Protein AF-A0A7L3BJ01-F1 (afdb_monomer)

Secondary structure (DSSP, 8-state):
-HHHHHHHHHHHHHHHHHHHHHHHHHHHHHTTS-HHHHHHHHHHHHHHHHHHHHHTT-SSGGG--HHHHHHHHHHHHHHHHHHHHHHHHHHHS--SSTTS--

Foldseek 3Di:
DLVVFQVVLVVVLVVLVVLLVVLVVLLVLCPVPDPVSNVLSVLLNVLSVVLNVQSVPDPGCVSDDPVSVVSSVVSNVVSVVSVVVSVVVCVVDDDDDSVDPD

Radius of gyration: 16.52 Å; Cα contacts (8 Å, |Δi|>4): 59; chains: 1; bounding box: 35×24×47 Å

Mean predicted aligned error: 5.67 Å

Organism: NCBI:txid302527

Structure (mmCIF, N/CA/C/O backbone):
data_AF-A0A7L3BJ01-F1
#
_entry.id   AF-A0A7L3BJ01-F1
#
loop_
_atom_site.group_PDB
_atom_site.id
_atom_site.type_symbol
_atom_site.label_atom_id
_atom_site.label_alt_id
_atom_site.label_comp_id
_atom_site.label_asym_id
_atom_site.label_entity_id
_atom_site.label_seq_id
_atom_site.pdbx_PDB_ins_code
_atom_site.Cartn_x
_atom_site.Cartn_y
_atom_site.Cartn_z
_atom_site.occupancy
_atom_site.B_iso_or_equiv
_atom_site.auth_seq_id
_atom_site.auth_comp_id
_atom_site.auth_asym_id
_atom_site.auth_atom_id
_atom_site.pdbx_PDB_model_num
ATOM 1 N N . SER A 1 1 ? 18.520 -6.980 -20.283 1.00 78.69 1 SER A N 1
ATOM 2 C CA . SER A 1 1 ? 17.653 -5.787 -20.236 1.00 78.69 1 SER A CA 1
ATOM 3 C C . SER A 1 1 ? 16.179 -6.191 -20.154 1.00 78.69 1 SER A C 1
ATOM 5 O O . SER A 1 1 ? 15.657 -6.232 -19.049 1.00 78.69 1 SER A O 1
ATOM 7 N N . LEU A 1 2 ? 15.565 -6.673 -21.243 1.00 84.88 2 LEU A N 1
ATOM 8 C CA . LEU A 1 2 ? 14.136 -7.050 -21.319 1.00 84.88 2 LEU A CA 1
ATOM 9 C C . LEU A 1 2 ? 13.651 -8.088 -20.286 1.00 84.88 2 LEU A C 1
ATOM 11 O O . LEU A 1 2 ? 12.568 -7.952 -19.729 1.00 84.88 2 LEU A O 1
ATOM 15 N N . GLN A 1 3 ? 14.443 -9.126 -19.992 1.00 88.69 3 GLN A N 1
ATOM 16 C CA . GLN A 1 3 ? 14.041 -10.141 -19.004 1.00 88.69 3 GLN A CA 1
ATOM 17 C C . GLN A 1 3 ? 14.000 -9.586 -17.571 1.00 88.69 3 GLN A C 1
ATOM 19 O O . GLN A 1 3 ? 13.155 -9.989 -16.774 1.00 88.69 3 GLN A O 1
ATOM 24 N N . VAL A 1 4 ? 14.905 -8.656 -17.247 1.00 92.62 4 VAL A N 1
ATOM 25 C CA . VAL A 1 4 ? 14.938 -7.985 -15.939 1.00 92.62 4 VAL A CA 1
ATOM 26 C C . VAL A 1 4 ? 13.735 -7.058 -15.816 1.00 92.62 4 VAL A C 1
ATOM 28 O O . VAL A 1 4 ? 13.037 -7.098 -14.814 1.00 92.62 4 VAL A O 1
ATOM 31 N N . GLU A 1 5 ? 13.447 -6.293 -16.864 1.00 92.94 5 GLU A N 1
ATOM 32 C CA . GLU A 1 5 ? 12.285 -5.410 -16.957 1.00 92.94 5 GLU A CA 1
ATOM 33 C C . GLU A 1 5 ? 10.959 -6.163 -16.784 1.00 92.94 5 GLU A C 1
ATOM 35 O O . GLU A 1 5 ? 10.182 -5.846 -15.883 1.00 92.94 5 GLU A O 1
ATOM 40 N N . ALA A 1 6 ? 10.738 -7.229 -17.560 1.00 90.94 6 ALA A N 1
ATOM 41 C CA . ALA A 1 6 ? 9.538 -8.056 -17.451 1.00 90.94 6 ALA A CA 1
ATOM 42 C C . ALA A 1 6 ? 9.387 -8.680 -16.053 1.00 90.94 6 ALA A C 1
ATOM 44 O O . ALA A 1 6 ? 8.290 -8.697 -15.491 1.00 90.94 6 ALA A O 1
ATOM 45 N N . ARG A 1 7 ? 10.490 -9.156 -15.456 1.00 94.69 7 ARG A N 1
ATOM 46 C CA . ARG A 1 7 ? 10.491 -9.691 -14.089 1.00 94.69 7 ARG A CA 1
ATOM 47 C C . ARG A 1 7 ? 10.123 -8.619 -13.064 1.00 94.69 7 ARG A C 1
ATOM 49 O O . ARG A 1 7 ? 9.297 -8.884 -12.195 1.00 94.69 7 ARG A O 1
ATOM 56 N N . THR A 1 8 ? 10.697 -7.426 -13.168 1.00 94.56 8 THR A N 1
ATOM 57 C CA . THR A 1 8 ? 10.412 -6.307 -12.260 1.00 94.56 8 THR A CA 1
ATOM 58 C C . THR A 1 8 ? 8.958 -5.857 -12.368 1.00 94.56 8 THR A C 1
ATOM 60 O O . THR A 1 8 ? 8.310 -5.663 -11.343 1.00 94.56 8 THR A O 1
ATOM 63 N N . LEU A 1 9 ? 8.406 -5.761 -13.581 1.00 93.94 9 LEU A N 1
ATOM 64 C CA . LEU A 1 9 ? 6.991 -5.436 -13.780 1.00 93.94 9 LEU A CA 1
ATOM 65 C C . LEU A 1 9 ? 6.069 -6.523 -13.219 1.00 93.94 9 LEU A C 1
ATOM 67 O O . LEU A 1 9 ? 5.085 -6.205 -12.553 1.00 93.94 9 LEU A O 1
ATOM 71 N N . ALA A 1 10 ? 6.401 -7.802 -13.412 1.00 94.06 10 ALA A N 1
ATOM 72 C CA . ALA A 1 10 ? 5.644 -8.901 -12.816 1.00 94.06 10 ALA A CA 1
ATOM 73 C C . ALA A 1 10 ? 5.673 -8.848 -11.278 1.00 94.06 10 ALA A C 1
ATOM 75 O O . ALA A 1 10 ? 4.641 -9.045 -10.633 1.00 94.06 10 ALA A O 1
ATOM 76 N N . MET A 1 11 ? 6.830 -8.528 -10.685 1.00 95.88 11 MET A N 1
ATOM 77 C CA . MET A 1 11 ? 6.963 -8.314 -9.240 1.00 95.88 11 MET A CA 1
ATOM 78 C C . MET A 1 11 ? 6.118 -7.128 -8.767 1.00 95.88 11 MET A C 1
ATOM 80 O O . MET A 1 11 ? 5.355 -7.275 -7.816 1.00 95.88 11 MET A O 1
ATOM 84 N N . LEU A 1 12 ? 6.189 -5.986 -9.457 1.00 93.88 12 LEU A N 1
ATOM 85 C CA . LEU A 1 12 ? 5.383 -4.801 -9.161 1.00 93.88 12 LEU A CA 1
ATOM 86 C C . LEU A 1 12 ? 3.884 -5.125 -9.191 1.00 93.88 12 LEU A C 1
ATOM 88 O O . LEU A 1 12 ? 3.164 -4.823 -8.243 1.00 93.88 12 LEU A O 1
ATOM 92 N N . GLN A 1 13 ? 3.412 -5.796 -10.243 1.00 93.38 13 GLN A N 1
ATOM 93 C CA . GLN A 1 13 ? 2.016 -6.218 -10.355 1.00 93.38 13 GLN A CA 1
ATOM 94 C C . GLN A 1 13 ? 1.611 -7.187 -9.237 1.00 93.38 13 GLN A C 1
ATOM 96 O O . GLN A 1 13 ? 0.492 -7.100 -8.733 1.00 93.38 13 GLN A O 1
ATOM 101 N N . GLY A 1 14 ? 2.502 -8.100 -8.838 1.00 95.25 14 GLY A N 1
ATOM 102 C CA . GLY A 1 14 ? 2.288 -8.988 -7.695 1.00 95.25 14 GLY A CA 1
ATOM 103 C C . GLY A 1 14 ? 2.108 -8.216 -6.386 1.00 95.25 14 GLY A C 1
ATOM 104 O O . GLY A 1 14 ? 1.127 -8.438 -5.677 1.00 95.25 14 GLY A O 1
ATOM 105 N N . LEU A 1 15 ? 3.000 -7.261 -6.109 1.00 94.94 15 LEU A N 1
ATOM 106 C CA . LEU A 1 15 ? 2.947 -6.410 -4.916 1.00 94.94 15 LEU A CA 1
ATOM 107 C C . LEU A 1 15 ? 1.686 -5.538 -4.886 1.00 94.94 15 LEU A C 1
ATOM 109 O O . LEU A 1 15 ? 1.027 -5.448 -3.854 1.00 94.94 15 LEU A O 1
ATOM 113 N N . LEU A 1 16 ? 1.293 -4.952 -6.020 1.00 93.81 16 LEU A N 1
ATOM 114 C CA . LEU A 1 16 ? 0.073 -4.144 -6.114 1.00 93.81 16 LEU A CA 1
ATOM 115 C C . LEU A 1 16 ? -1.187 -4.968 -5.833 1.00 93.81 16 LEU A C 1
ATOM 117 O O . LEU A 1 16 ? -2.066 -4.512 -5.104 1.00 93.81 16 LEU A O 1
ATOM 121 N N . ARG A 1 17 ? -1.260 -6.208 -6.337 1.00 94.75 17 ARG A N 1
ATOM 122 C CA . ARG A 1 17 ? -2.372 -7.121 -6.020 1.00 94.75 17 ARG A CA 1
ATOM 123 C C . ARG A 1 17 ? -2.411 -7.465 -4.532 1.00 94.75 17 ARG A C 1
ATOM 125 O O . ARG A 1 17 ? -3.489 -7.482 -3.942 1.00 94.75 17 ARG A O 1
ATOM 132 N N . GLN A 1 18 ? -1.255 -7.728 -3.921 1.00 96.19 18 GLN A N 1
ATOM 133 C CA . GLN A 1 18 ? -1.164 -8.000 -2.484 1.00 96.19 18 GLN A CA 1
ATOM 134 C C . GLN A 1 18 ? -1.609 -6.793 -1.652 1.00 96.19 18 GLN A C 1
ATOM 136 O O . GLN A 1 18 ? -2.380 -6.959 -0.705 1.00 96.19 18 GLN A O 1
ATOM 141 N N . LEU A 1 19 ? -1.183 -5.587 -2.037 1.00 94.56 19 LEU A N 1
ATOM 142 C CA . LEU A 1 19 ? -1.576 -4.344 -1.383 1.00 94.56 19 LEU A CA 1
ATOM 143 C C . LEU A 1 19 ? -3.089 -4.110 -1.496 1.00 94.56 19 LEU A C 1
ATOM 145 O O . LEU A 1 19 ? -3.748 -3.890 -0.485 1.00 94.56 19 LEU A O 1
ATOM 149 N N . HIS A 1 20 ? -3.671 -4.260 -2.687 1.00 94.75 20 HIS A N 1
ATOM 150 C CA . HIS A 1 20 ? -5.118 -4.134 -2.882 1.00 94.75 20 HIS A CA 1
ATOM 151 C C . HIS A 1 20 ? -5.919 -5.151 -2.049 1.00 94.75 20 HIS A C 1
ATOM 153 O O . HIS A 1 20 ? -6.929 -4.802 -1.430 1.00 94.75 20 HIS A O 1
ATOM 159 N N . ALA A 1 21 ? -5.453 -6.402 -1.967 1.00 95.88 21 ALA A N 1
ATOM 160 C CA . ALA A 1 21 ? -6.071 -7.421 -1.120 1.00 95.88 21 ALA A CA 1
ATOM 161 C C . ALA A 1 21 ? -5.966 -7.073 0.378 1.00 95.88 21 ALA A C 1
ATOM 163 O O . ALA A 1 21 ? -6.907 -7.303 1.141 1.00 95.88 21 ALA A O 1
ATOM 164 N N . ALA A 1 22 ? -4.844 -6.498 0.820 1.00 94.56 22 ALA A N 1
ATOM 165 C CA . ALA A 1 22 ? -4.694 -5.985 2.180 1.00 94.56 22 ALA A CA 1
ATOM 166 C C . ALA A 1 22 ? -5.661 -4.821 2.457 1.00 94.56 22 ALA A C 1
ATOM 168 O O . ALA A 1 22 ? -6.386 -4.874 3.448 1.00 94.56 22 ALA A O 1
ATOM 169 N N . CYS A 1 23 ? -5.774 -3.842 1.556 1.00 94.62 23 CYS A N 1
ATOM 170 C CA . CYS A 1 23 ? -6.717 -2.727 1.696 1.00 94.62 23 CYS A CA 1
ATOM 171 C C . CYS A 1 23 ? -8.186 -3.182 1.680 1.00 94.62 23 CYS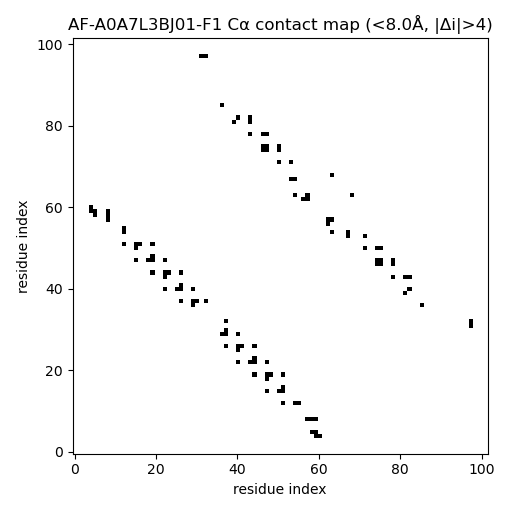 A C 1
ATOM 173 O O . CYS A 1 23 ? -9.017 -2.645 2.409 1.00 94.62 23 CYS A O 1
ATOM 175 N N . SER A 1 24 ? -8.526 -4.207 0.898 1.00 94.75 24 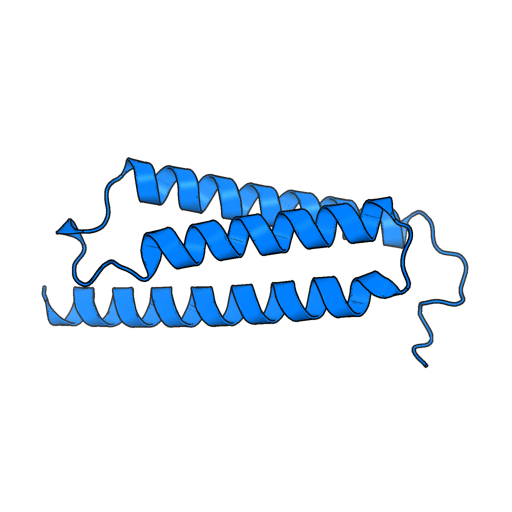SER A N 1
ATOM 176 C CA . SER A 1 24 ? -9.874 -4.794 0.898 1.00 94.75 24 SER A CA 1
ATOM 177 C C . SER A 1 24 ? -10.214 -5.452 2.239 1.00 94.75 24 SER A C 1
ATOM 179 O O . SER A 1 24 ? -11.328 -5.300 2.754 1.00 94.75 24 SER A O 1
ATOM 181 N N . ARG A 1 25 ? -9.238 -6.142 2.845 1.00 93.00 25 ARG A N 1
ATOM 182 C CA . ARG A 1 25 ? -9.365 -6.684 4.204 1.00 93.00 25 ARG A CA 1
ATOM 183 C C . ARG A 1 25 ? -9.465 -5.576 5.247 1.00 93.00 25 ARG A C 1
ATOM 185 O O . ARG A 1 25 ? -10.321 -5.681 6.116 1.00 93.00 25 ARG A O 1
ATOM 192 N N . LEU A 1 26 ? -8.682 -4.503 5.115 1.00 91.50 26 LEU A N 1
ATOM 193 C CA . LEU A 1 26 ? -8.765 -3.323 5.980 1.00 91.50 26 LEU A CA 1
ATOM 194 C C . LEU A 1 26 ? -10.177 -2.724 5.968 1.00 91.50 26 LEU A C 1
ATOM 196 O O . LEU A 1 26 ? -10.765 -2.550 7.027 1.00 91.50 26 LEU A O 1
ATOM 200 N N . VAL A 1 27 ? -10.762 -2.482 4.789 1.00 93.44 27 VAL A N 1
ATOM 201 C CA . VAL A 1 27 ? -12.139 -1.962 4.681 1.00 93.44 27 VAL A CA 1
ATOM 202 C C . VAL A 1 27 ? -13.154 -2.916 5.306 1.00 93.44 27 VAL A C 1
ATOM 204 O O . VAL A 1 27 ? -14.097 -2.472 5.952 1.00 93.44 27 VAL A O 1
ATOM 207 N N . THR A 1 28 ? -12.975 -4.225 5.124 1.00 91.81 28 THR A N 1
ATOM 208 C CA . THR A 1 28 ? -13.878 -5.225 5.710 1.00 91.81 28 THR A CA 1
ATOM 209 C C . THR A 1 28 ? -13.776 -5.244 7.235 1.00 91.81 28 THR A C 1
ATOM 211 O O . THR A 1 28 ? -14.807 -5.234 7.902 1.00 91.81 28 THR A O 1
ATOM 214 N N . GLY A 1 29 ? -12.558 -5.204 7.784 1.00 86.56 29 GLY A N 1
ATOM 215 C CA . GLY A 1 29 ? -12.315 -5.139 9.226 1.00 86.56 29 GLY A CA 1
ATOM 216 C C . GLY A 1 29 ? -12.762 -3.818 9.855 1.00 86.56 29 GLY A C 1
ATOM 217 O O . GLY A 1 29 ? -13.262 -3.807 10.974 1.00 86.56 29 GLY A O 1
ATOM 218 N N . ALA A 1 30 ? -12.676 -2.710 9.116 1.00 87.38 30 ALA A N 1
ATOM 219 C CA . ALA A 1 30 ? -13.075 -1.393 9.599 1.00 87.38 30 ALA A CA 1
ATOM 220 C C . ALA A 1 30 ? -14.596 -1.213 9.742 1.00 87.38 30 ALA A C 1
ATOM 222 O O . ALA A 1 30 ? -15.022 -0.258 10.381 1.00 87.38 30 ALA A O 1
ATOM 223 N N . ARG A 1 31 ? -15.435 -2.107 9.193 1.00 86.44 31 ARG A N 1
ATOM 224 C CA . ARG A 1 31 ? -16.908 -1.969 9.233 1.00 86.44 31 ARG A CA 1
ATOM 225 C C . ARG A 1 31 ? -17.492 -1.876 10.646 1.00 86.44 31 ARG A C 1
ATOM 227 O O . ARG A 1 31 ? -18.557 -1.296 10.810 1.00 86.44 31 ARG A O 1
ATOM 234 N N . ALA A 1 32 ? -16.816 -2.450 11.639 1.00 82.38 32 ALA A N 1
ATOM 235 C CA . ALA A 1 32 ? -1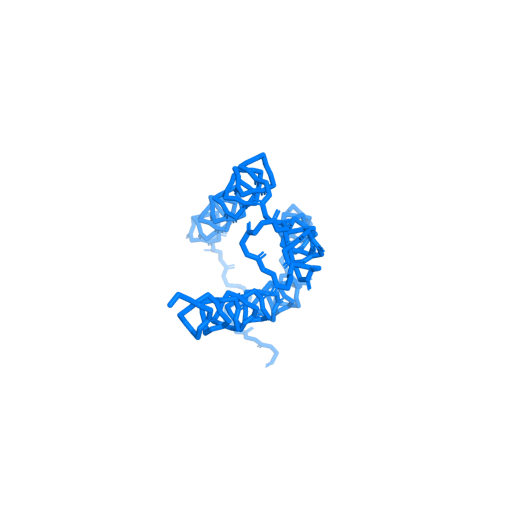7.231 -2.390 13.041 1.00 82.38 32 ALA A CA 1
ATOM 236 C C . ALA A 1 32 ? -16.703 -1.144 13.786 1.00 82.38 32 ALA A C 1
ATOM 238 O O . ALA A 1 32 ? -17.021 -0.950 14.956 1.00 82.38 32 ALA A O 1
ATOM 239 N N . LEU A 1 33 ? -15.884 -0.312 13.134 1.00 81.94 33 LEU A N 1
ATOM 240 C CA . LEU A 1 33 ? -15.212 0.849 13.726 1.00 81.94 33 LEU A CA 1
ATOM 241 C C . LEU A 1 33 ? -15.995 2.151 13.461 1.00 81.94 33 LEU A C 1
ATOM 243 O O . LEU A 1 33 ? -16.901 2.157 12.624 1.00 81.94 33 LEU A O 1
ATOM 247 N N . PRO A 1 34 ? -15.668 3.272 14.139 1.00 86.31 34 PRO A N 1
ATOM 248 C CA . PRO A 1 34 ? -16.313 4.564 13.901 1.00 86.31 34 PRO A CA 1
ATOM 249 C C . PRO A 1 34 ? -16.287 5.000 12.429 1.00 86.31 34 PRO A C 1
ATOM 251 O O . PRO A 1 34 ? -15.361 4.680 11.683 1.00 86.31 34 PRO A O 1
ATOM 254 N N . GLY A 1 35 ? -17.284 5.787 12.013 1.00 86.38 35 GLY A N 1
ATOM 255 C CA . GLY A 1 35 ? -17.438 6.216 10.616 1.00 86.38 35 GLY A CA 1
ATOM 256 C C . GLY A 1 35 ? -16.220 6.953 10.043 1.00 86.38 35 GLY A C 1
ATOM 257 O O . GLY A 1 35 ? -15.907 6.786 8.867 1.00 86.38 35 GLY A O 1
ATOM 258 N N . SER A 1 36 ? -15.478 7.693 10.874 1.00 85.75 36 SER A N 1
ATOM 259 C CA . SER A 1 36 ? -14.208 8.323 10.486 1.00 85.75 36 SER A CA 1
ATOM 260 C C . SER A 1 36 ? -13.160 7.293 10.051 1.00 85.75 36 SER A C 1
ATOM 262 O O . SER A 1 36 ? -12.529 7.455 9.010 1.00 85.75 36 SER A O 1
ATOM 264 N N . VAL A 1 37 ? -13.031 6.188 10.790 1.00 86.94 37 VAL A N 1
ATOM 265 C CA . VAL A 1 37 ? -12.111 5.085 10.481 1.00 86.94 37 VAL A CA 1
ATOM 266 C C . VAL A 1 37 ? -12.540 4.354 9.208 1.00 86.94 37 VAL A C 1
ATOM 268 O O . VAL A 1 37 ? -11.708 4.059 8.348 1.00 86.94 37 VAL A O 1
ATOM 271 N N . GLN A 1 38 ? -13.844 4.109 9.048 1.00 90.81 38 GLN A N 1
ATOM 272 C CA . GLN A 1 38 ? -14.397 3.513 7.826 1.00 90.81 38 GLN A CA 1
ATOM 273 C C . GLN A 1 38 ? -14.100 4.371 6.592 1.00 90.81 38 GLN A C 1
ATOM 275 O O . GLN A 1 38 ? -13.684 3.848 5.555 1.00 90.81 38 GLN A O 1
ATOM 280 N N . GLN A 1 39 ? -14.279 5.689 6.709 1.00 93.06 39 GLN A N 1
ATOM 281 C CA . GLN A 1 39 ? -14.006 6.633 5.634 1.00 93.06 39 GLN A CA 1
ATOM 282 C C . GLN A 1 39 ? -12.524 6.618 5.246 1.00 93.06 39 GLN A C 1
ATOM 284 O O . GLN A 1 39 ? -12.216 6.482 4.061 1.00 93.06 39 GLN A O 1
ATOM 289 N N . THR A 1 40 ? -11.611 6.690 6.218 1.00 93.25 40 THR A N 1
ATOM 290 C CA . THR A 1 40 ? -10.165 6.636 5.958 1.00 93.25 40 THR A CA 1
ATOM 291 C C . THR A 1 40 ? -9.760 5.315 5.300 1.00 93.25 40 THR A C 1
ATOM 293 O O . THR A 1 40 ? -9.060 5.326 4.289 1.00 93.25 40 THR A O 1
ATOM 296 N N . ALA A 1 41 ? -10.259 4.172 5.784 1.00 93.75 41 ALA A N 1
ATOM 297 C CA . ALA A 1 41 ? -10.012 2.872 5.152 1.00 93.75 41 ALA A CA 1
ATOM 298 C C . ALA A 1 41 ? -10.515 2.829 3.694 1.00 93.75 41 ALA A C 1
ATOM 300 O O . ALA A 1 41 ? -9.848 2.275 2.814 1.00 93.75 41 ALA A O 1
ATOM 301 N N . GLY A 1 42 ? -11.669 3.445 3.417 1.00 95.81 42 GLY A N 1
ATOM 302 C CA . GLY A 1 42 ? -12.204 3.604 2.065 1.00 95.81 42 GLY A CA 1
ATOM 303 C C . GLY A 1 42 ? -11.310 4.461 1.164 1.00 95.81 42 GLY A C 1
ATOM 304 O O . GLY A 1 42 ? -11.023 4.061 0.035 1.00 95.81 42 GLY A O 1
ATOM 305 N N . GLN A 1 43 ? -10.822 5.598 1.667 1.00 96.44 43 GLN A N 1
ATOM 306 C CA . GLN A 1 43 ? -9.903 6.487 0.943 1.00 96.44 43 GLN A CA 1
ATOM 307 C C . GLN A 1 43 ? -8.573 5.794 0.624 1.00 96.44 43 GLN A C 1
ATOM 309 O O . GLN A 1 43 ? -8.105 5.859 -0.513 1.00 96.44 43 GLN A O 1
ATOM 314 N N . VAL A 1 44 ? -8.008 5.066 1.592 1.00 97.00 44 VAL A N 1
ATOM 315 C CA . VAL A 1 44 ? -6.807 4.235 1.416 1.00 97.00 44 VAL A CA 1
ATOM 316 C C . VAL A 1 44 ? -7.010 3.218 0.293 1.00 97.00 44 VAL A C 1
ATOM 318 O O . VAL A 1 44 ? -6.191 3.141 -0.626 1.00 97.00 44 VAL A O 1
ATOM 321 N N . ARG A 1 45 ? -8.118 2.461 0.323 1.00 96.81 45 ARG A N 1
ATOM 322 C CA . ARG A 1 45 ? -8.419 1.469 -0.720 1.00 96.81 45 ARG A CA 1
ATOM 323 C C . ARG A 1 45 ? -8.540 2.127 -2.092 1.00 96.81 45 ARG A C 1
ATOM 325 O O . ARG A 1 45 ? -7.953 1.629 -3.049 1.00 96.81 45 ARG A O 1
ATOM 332 N N . HIS A 1 46 ? -9.256 3.245 -2.178 1.00 97.44 46 HIS A N 1
ATOM 333 C CA . HIS A 1 46 ? -9.463 3.951 -3.438 1.00 97.44 46 HIS A CA 1
ATOM 334 C C . HIS A 1 46 ? -8.156 4.508 -4.023 1.00 97.44 46 HIS A C 1
ATOM 336 O O . HIS A 1 46 ? -7.904 4.376 -5.219 1.00 97.44 46 HIS A O 1
ATOM 342 N N . GLY A 1 47 ? -7.279 5.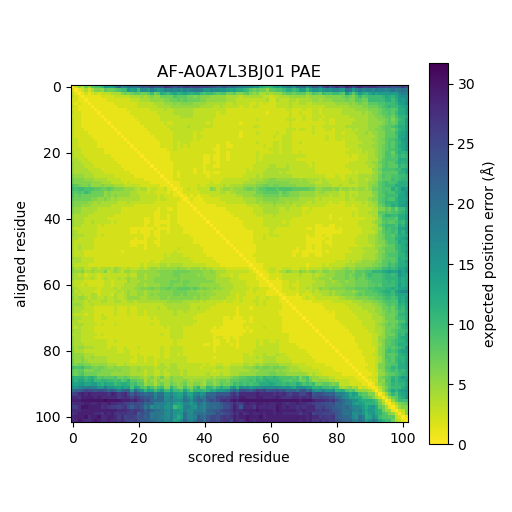061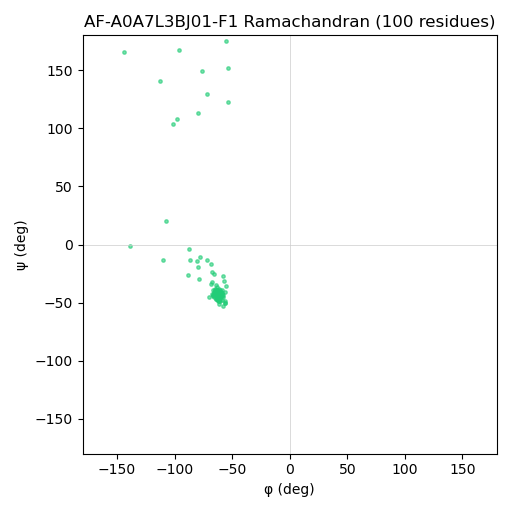 -3.179 1.00 96.88 47 GLY A N 1
ATOM 343 C CA . GLY A 1 47 ? -5.948 5.497 -3.602 1.00 96.88 47 GLY A CA 1
ATOM 344 C C . GLY A 1 47 ? -5.130 4.344 -4.185 1.00 96.88 47 GLY A C 1
ATOM 345 O O . GLY A 1 47 ? -4.595 4.455 -5.287 1.00 96.88 47 GLY A O 1
ATOM 346 N N . VAL A 1 48 ? -5.095 3.199 -3.497 1.00 96.75 48 VAL A N 1
ATOM 347 C CA . VAL A 1 48 ? -4.390 1.994 -3.966 1.00 96.75 48 VAL A CA 1
ATOM 348 C C . VAL A 1 48 ? -4.986 1.437 -5.264 1.00 96.75 48 VAL A C 1
ATOM 350 O O . VAL A 1 48 ? -4.231 1.030 -6.145 1.00 96.75 48 VAL A O 1
ATOM 353 N N . GLU A 1 49 ? -6.311 1.449 -5.426 1.00 96.94 49 GLU A N 1
ATOM 354 C CA . GLU A 1 49 ? -6.976 1.102 -6.693 1.00 96.94 49 GLU A CA 1
ATOM 355 C C . GLU A 1 49 ? -6.510 2.015 -7.838 1.00 96.94 49 GLU A C 1
ATOM 357 O O . GLU A 1 49 ? -6.211 1.527 -8.930 1.00 96.94 49 GLU A O 1
ATOM 362 N N . GLY A 1 50 ? -6.375 3.321 -7.580 1.00 96.25 50 GLY A N 1
ATOM 363 C CA . GLY A 1 50 ? -5.830 4.287 -8.535 1.00 96.25 50 GLY A CA 1
ATOM 364 C C . GLY A 1 50 ? -4.382 3.982 -8.928 1.00 96.25 50 GLY A C 1
ATOM 365 O O . GLY A 1 50 ? -4.055 3.953 -10.115 1.00 96.25 50 GLY A O 1
ATOM 366 N N . VAL A 1 51 ? -3.522 3.672 -7.952 1.00 96.56 51 VAL A N 1
ATOM 367 C CA . VAL A 1 51 ? -2.129 3.257 -8.202 1.00 96.56 51 VAL A CA 1
ATOM 368 C C . VAL A 1 51 ? -2.076 1.980 -9.036 1.00 96.56 51 VAL A C 1
ATOM 370 O O . VAL A 1 51 ? -1.359 1.912 -10.035 1.00 96.56 51 VAL A O 1
ATOM 373 N N . GLN A 1 52 ? -2.869 0.972 -8.669 1.00 95.44 52 GLN A N 1
ATOM 374 C CA . GLN A 1 52 ? -2.936 -0.280 -9.409 1.00 95.44 52 GLN A CA 1
ATOM 375 C C . GLN A 1 52 ? -3.404 -0.050 -10.848 1.00 95.44 52 GLN A C 1
ATOM 377 O O . GLN A 1 52 ? -2.795 -0.588 -11.768 1.00 95.44 52 GLN A O 1
ATOM 382 N N . ALA A 1 53 ? -4.441 0.759 -11.069 1.00 93.56 53 ALA A N 1
ATOM 383 C CA . ALA A 1 53 ? -4.939 1.059 -12.408 1.00 93.56 53 ALA A CA 1
ATOM 384 C C . ALA A 1 53 ? -3.893 1.788 -13.269 1.00 93.56 53 ALA A C 1
ATOM 386 O O . ALA A 1 53 ? -3.763 1.494 -14.460 1.00 93.56 53 ALA A O 1
ATOM 387 N N . SER A 1 54 ? -3.139 2.717 -12.681 1.00 93.00 54 SER A N 1
ATOM 388 C CA . SER A 1 54 ? -2.076 3.452 -13.374 1.00 93.00 54 SER A CA 1
ATOM 389 C C . SER A 1 54 ? -0.912 2.544 -13.768 1.00 93.00 54 SER A C 1
ATOM 391 O O . SER A 1 54 ? -0.450 2.597 -14.904 1.00 93.00 54 SER A O 1
ATOM 393 N N . LEU A 1 55 ? -0.478 1.658 -12.868 1.00 92.94 55 LEU A N 1
ATOM 394 C CA . LEU A 1 55 ? 0.714 0.829 -13.074 1.00 92.94 55 LEU A CA 1
ATOM 395 C C . LEU A 1 55 ? 0.430 -0.504 -13.788 1.00 92.94 55 LEU A C 1
ATOM 397 O O . LEU A 1 55 ? 1.306 -1.033 -14.466 1.00 92.94 55 LEU A O 1
ATOM 401 N N . ALA A 1 56 ? -0.787 -1.053 -13.697 1.00 88.31 56 ALA A N 1
ATOM 402 C CA . ALA A 1 56 ? -1.142 -2.331 -14.329 1.00 88.31 56 ALA A CA 1
ATOM 403 C C . ALA A 1 56 ? -1.174 -2.274 -15.865 1.00 88.31 56 ALA A C 1
ATOM 405 O O . ALA A 1 56 ? -1.160 -3.320 -16.514 1.00 88.31 56 ALA A O 1
ATOM 406 N N . ARG A 1 57 ? -1.229 -1.070 -16.448 1.00 84.38 57 ARG A N 1
ATOM 407 C CA . ARG A 1 57 ? -1.225 -0.871 -17.904 1.00 84.38 57 ARG A CA 1
ATOM 408 C C . ARG A 1 57 ? 0.171 -0.972 -18.524 1.00 84.38 57 ARG A C 1
ATOM 410 O O . ARG A 1 57 ? 0.261 -1.210 -19.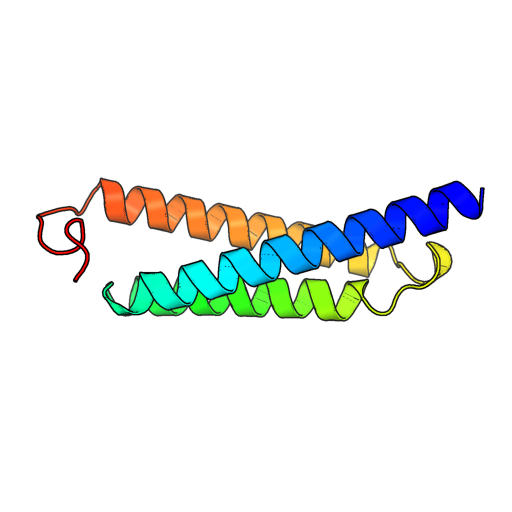725 1.00 84.38 57 ARG A O 1
ATOM 417 N N . ALA A 1 58 ? 1.231 -0.828 -17.728 1.00 90.44 58 ALA A N 1
ATOM 418 C CA . ALA A 1 58 ? 2.600 -0.866 -18.222 1.00 90.44 58 ALA A CA 1
ATOM 419 C C . ALA A 1 58 ? 3.023 -2.285 -18.628 1.00 90.44 58 ALA A C 1
ATOM 421 O O . ALA A 1 58 ? 2.870 -3.243 -17.863 1.00 90.44 58 ALA A O 1
ATOM 422 N N . ARG A 1 59 ? 3.576 -2.412 -19.837 1.00 89.31 59 ARG A N 1
ATOM 423 C CA . ARG A 1 59 ? 4.175 -3.647 -20.373 1.00 89.31 59 ARG A CA 1
ATOM 424 C C . ARG A 1 59 ? 5.696 -3.544 -20.491 1.00 89.31 59 ARG A C 1
ATOM 426 O O . ARG A 1 59 ? 6.362 -4.565 -20.646 1.00 89.31 59 ARG A O 1
ATOM 433 N N . SER A 1 60 ? 6.214 -2.328 -20.381 1.00 91.12 60 SER A N 1
ATOM 434 C CA . SER A 1 60 ? 7.619 -1.947 -20.375 1.00 91.12 60 SER A CA 1
ATOM 435 C C . SER A 1 60 ? 7.838 -0.767 -19.413 1.00 91.12 60 SER A C 1
ATOM 437 O O . SER A 1 60 ? 6.891 -0.101 -18.997 1.00 91.12 60 SER A O 1
ATOM 439 N N . PHE A 1 61 ? 9.086 -0.477 -19.060 1.00 90.88 61 PHE A N 1
ATOM 440 C CA . PHE A 1 61 ? 9.485 0.714 -18.312 1.00 90.88 61 PHE A CA 1
ATOM 441 C C . PHE A 1 61 ? 9.250 2.000 -19.102 1.00 90.88 61 PHE A C 1
ATOM 443 O O . PHE A 1 61 ? 9.016 3.035 -18.495 1.00 90.88 61 PHE A O 1
ATOM 450 N N . HIS A 1 62 ? 9.235 1.940 -20.436 1.00 89.88 62 HIS A N 1
ATOM 451 C CA . HIS A 1 62 ? 8.898 3.096 -21.270 1.00 89.88 62 HIS A CA 1
ATOM 452 C C . HIS A 1 62 ? 7.427 3.517 -21.121 1.00 89.88 62 HIS A C 1
ATOM 454 O O . HIS A 1 62 ? 7.103 4.681 -21.339 1.00 89.88 62 HIS A O 1
ATOM 460 N N . ASP A 1 63 ? 6.545 2.601 -20.703 1.00 90.50 63 ASP A N 1
ATOM 461 C CA . ASP A 1 63 ? 5.139 2.910 -20.408 1.00 90.50 63 ASP A CA 1
ATOM 462 C C . ASP A 1 63 ? 4.958 3.596 -19.039 1.00 90.50 63 ASP A C 1
ATOM 464 O O . ASP A 1 63 ? 3.863 4.063 -18.714 1.00 90.50 63 ASP A O 1
ATOM 468 N N . LEU A 1 64 ? 6.009 3.636 -18.211 1.00 91.75 64 LEU A N 1
ATOM 469 C CA . LEU A 1 64 ? 5.997 4.225 -16.875 1.00 91.75 64 LEU A CA 1
ATOM 470 C C . LEU A 1 64 ? 6.646 5.606 -16.909 1.00 91.75 64 LEU A C 1
ATOM 472 O O . LEU A 1 64 ? 7.866 5.734 -16.925 1.00 91.75 64 LEU A O 1
ATOM 476 N N . SER A 1 65 ? 5.824 6.653 -16.874 1.00 93.81 65 SER A N 1
ATOM 477 C CA . SER A 1 65 ? 6.342 8.012 -16.740 1.00 93.81 65 SER A CA 1
ATOM 478 C C . SER A 1 65 ? 6.780 8.310 -15.304 1.00 93.81 65 SER A C 1
ATOM 480 O O . SER A 1 65 ? 6.168 7.836 -14.339 1.00 93.81 65 SER A O 1
ATOM 482 N N . ASP A 1 66 ? 7.789 9.172 -15.157 1.00 93.94 66 ASP A N 1
ATOM 483 C CA . ASP A 1 66 ? 8.258 9.651 -13.849 1.00 93.94 66 ASP A CA 1
ATOM 484 C C . ASP A 1 66 ? 7.126 10.271 -13.025 1.00 93.94 66 ASP A C 1
ATOM 486 O O . ASP A 1 66 ? 7.053 10.080 -11.813 1.00 93.94 66 ASP A O 1
ATOM 490 N N . LEU A 1 67 ? 6.191 10.960 -13.688 1.00 95.31 67 LEU A N 1
ATOM 491 C CA . LEU A 1 67 ? 5.014 11.536 -13.044 1.00 95.31 67 LEU A CA 1
ATOM 492 C C . LEU A 1 67 ? 4.099 10.454 -12.456 1.00 95.31 67 LEU A C 1
ATOM 494 O O . LEU A 1 67 ? 3.687 10.569 -11.303 1.00 95.31 67 LEU A O 1
ATOM 498 N N . VAL A 1 68 ? 3.802 9.393 -13.215 1.00 93.06 68 VAL A N 1
ATOM 499 C CA . VAL A 1 68 ? 2.966 8.281 -12.736 1.00 93.06 68 VAL A CA 1
ATOM 500 C C . VAL A 1 68 ? 3.642 7.567 -11.569 1.00 93.06 68 VAL A C 1
ATOM 502 O O . VAL A 1 68 ? 2.973 7.225 -10.592 1.00 93.06 68 VAL A O 1
ATOM 505 N N . LEU A 1 69 ? 4.963 7.377 -11.625 1.00 94.81 69 LEU A N 1
ATOM 506 C CA . LEU A 1 69 ? 5.731 6.779 -10.532 1.00 94.81 69 LEU A CA 1
ATOM 507 C C . LEU A 1 69 ? 5.731 7.666 -9.281 1.00 94.81 69 LEU A C 1
ATOM 509 O O . LEU A 1 69 ? 5.482 7.166 -8.182 1.00 94.81 69 LEU A O 1
ATOM 513 N N . ALA A 1 70 ? 5.948 8.972 -9.438 1.00 97.06 70 ALA A N 1
ATOM 514 C CA . ALA A 1 70 ? 5.929 9.934 -8.341 1.00 97.06 70 ALA A CA 1
ATOM 515 C C . ALA A 1 70 ? 4.555 9.985 -7.655 1.00 97.06 70 ALA A C 1
ATOM 517 O O . ALA A 1 70 ? 4.473 9.829 -6.438 1.00 97.06 70 ALA A O 1
ATOM 518 N N . GLN A 1 71 ? 3.475 10.102 -8.433 1.00 97.12 71 GLN A N 1
ATOM 519 C CA . GLN A 1 71 ? 2.098 10.101 -7.925 1.00 97.12 71 GLN A CA 1
ATOM 520 C C . GLN A 1 71 ? 1.732 8.778 -7.251 1.00 97.12 71 GLN A C 1
ATOM 522 O O . GLN A 1 71 ? 1.083 8.762 -6.202 1.00 97.12 71 GLN A O 1
ATOM 527 N N . SER A 1 72 ? 2.169 7.658 -7.830 1.00 96.31 72 SER A N 1
ATOM 528 C CA . SER A 1 72 ? 1.949 6.336 -7.246 1.00 96.31 72 SER A CA 1
ATOM 529 C C . SER A 1 72 ? 2.635 6.215 -5.892 1.00 96.31 72 SER A C 1
ATOM 531 O O . SER A 1 72 ? 2.018 5.783 -4.919 1.00 96.31 72 SER A O 1
ATOM 533 N N . ARG A 1 73 ? 3.896 6.654 -5.809 1.00 96.38 73 ARG A N 1
ATOM 534 C CA . ARG A 1 73 ? 4.668 6.65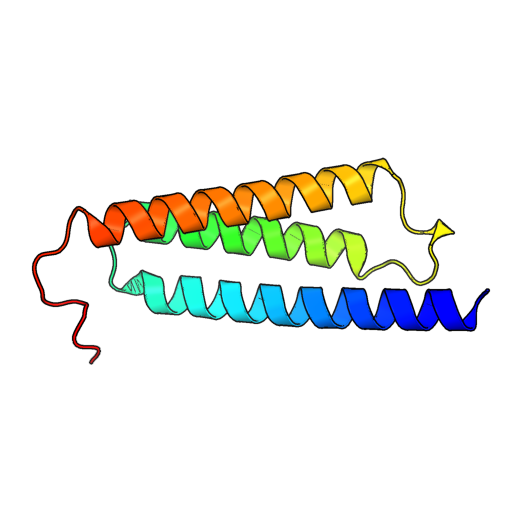4 -4.567 1.00 96.38 73 ARG A CA 1
ATOM 535 C C . ARG A 1 73 ? 4.033 7.554 -3.516 1.00 96.38 73 ARG A C 1
ATOM 537 O O . ARG A 1 73 ? 3.868 7.116 -2.386 1.00 96.38 73 ARG A O 1
ATOM 544 N N . GLU A 1 74 ? 3.642 8.770 -3.880 1.00 98.12 74 GLU A N 1
ATOM 545 C CA . GLU A 1 74 ? 2.964 9.695 -2.969 1.00 98.12 74 GLU A CA 1
ATOM 546 C C . GLU A 1 74 ? 1.662 9.096 -2.429 1.00 98.12 74 GLU A C 1
ATOM 548 O O . GLU A 1 74 ? 1.410 9.144 -1.226 1.00 98.12 74 GLU A O 1
ATOM 553 N N . THR A 1 75 ? 0.862 8.477 -3.298 1.00 97.81 75 THR A N 1
ATOM 554 C CA . THR A 1 75 ? -0.414 7.868 -2.910 1.00 97.81 75 THR A CA 1
ATOM 555 C C . THR A 1 75 ? -0.209 6.698 -1.948 1.00 97.81 75 THR A C 1
ATOM 557 O O . THR A 1 75 ? -0.916 6.608 -0.947 1.00 97.81 75 THR A O 1
ATOM 560 N N . VAL A 1 76 ? 0.775 5.828 -2.204 1.00 96.62 76 VAL A N 1
ATOM 561 C CA . VAL A 1 76 ? 1.113 4.717 -1.296 1.00 96.62 76 VAL A CA 1
ATOM 562 C C . VAL A 1 76 ? 1.654 5.240 0.036 1.00 96.62 76 VAL A C 1
ATOM 564 O O . VAL A 1 76 ? 1.235 4.754 1.082 1.00 96.62 76 VAL A O 1
ATOM 567 N N . THR A 1 77 ? 2.515 6.260 0.025 1.00 97.69 77 THR A N 1
ATOM 568 C CA . THR A 1 77 ? 3.011 6.894 1.257 1.00 97.69 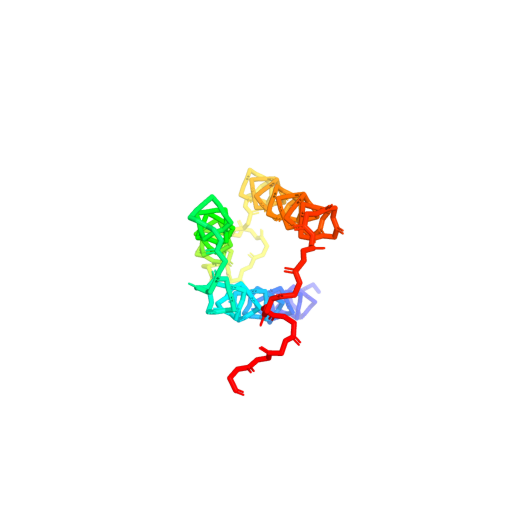77 THR A CA 1
ATOM 569 C C . THR A 1 77 ? 1.870 7.505 2.066 1.00 97.69 77 THR A C 1
ATOM 571 O O . THR A 1 77 ? 1.799 7.300 3.273 1.00 97.69 77 THR A O 1
ATOM 574 N N . ARG A 1 78 ? 0.941 8.220 1.420 1.00 97.50 78 ARG A N 1
ATOM 575 C CA . ARG A 1 78 ? -0.235 8.784 2.095 1.00 97.50 78 ARG A CA 1
ATOM 576 C C . ARG A 1 78 ? -1.114 7.685 2.682 1.00 97.50 78 ARG A C 1
ATOM 578 O O . ARG A 1 78 ? -1.538 7.805 3.822 1.00 97.50 78 ARG A O 1
ATOM 585 N N . ALA A 1 79 ? -1.345 6.608 1.933 1.00 96.12 79 ALA A N 1
ATOM 586 C CA . ALA A 1 79 ? -2.089 5.456 2.424 1.00 96.12 79 ALA A CA 1
ATOM 587 C C . ALA A 1 79 ? -1.433 4.842 3.669 1.00 96.12 79 ALA A C 1
ATOM 589 O O . ALA A 1 79 ? -2.134 4.531 4.626 1.00 96.12 79 ALA A O 1
ATOM 590 N N . GLN A 1 80 ? -0.104 4.711 3.671 1.00 94.88 80 GLN A N 1
ATOM 591 C CA . GLN 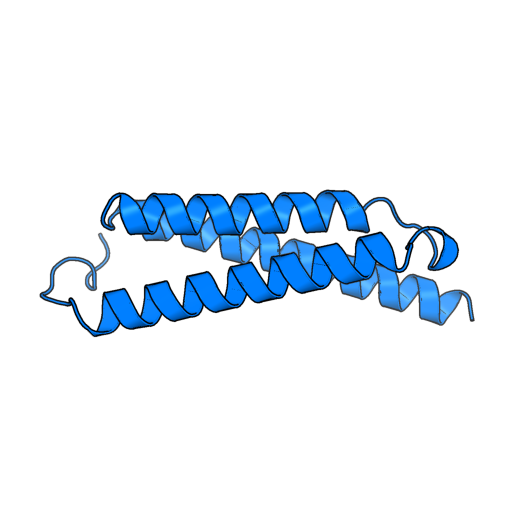A 1 80 ? 0.647 4.229 4.826 1.00 94.88 80 GLN A CA 1
ATOM 592 C C . GLN A 1 80 ? 0.480 5.154 6.038 1.00 94.88 80 GLN A C 1
ATOM 594 O O . GLN A 1 80 ? 0.067 4.678 7.088 1.00 94.88 80 GLN A O 1
ATOM 599 N N . LEU A 1 81 ? 0.697 6.464 5.878 1.00 96.44 81 LEU A N 1
ATOM 600 C CA . LEU A 1 81 ? 0.536 7.439 6.965 1.00 96.44 81 LEU A CA 1
ATOM 601 C C . LEU A 1 81 ? -0.882 7.428 7.545 1.00 96.44 81 LEU A C 1
ATOM 603 O O . LEU A 1 81 ? -1.052 7.413 8.757 1.00 96.44 81 LEU A O 1
ATOM 607 N N . SER A 1 82 ? -1.904 7.370 6.689 1.00 93.44 82 SER A N 1
ATOM 608 C CA . SER A 1 82 ? -3.289 7.273 7.148 1.00 93.44 82 SER A CA 1
ATOM 609 C C . SER A 1 82 ? -3.558 5.979 7.917 1.00 93.44 82 SER A C 1
ATOM 611 O O . SER A 1 82 ? -4.319 5.994 8.876 1.00 93.44 82 SER A O 1
ATOM 613 N N . ILE A 1 83 ? -2.955 4.852 7.526 1.00 91.44 83 ILE A N 1
ATOM 614 C CA . ILE A 1 83 ? -3.067 3.601 8.290 1.00 91.44 83 ILE A CA 1
ATOM 615 C C . ILE A 1 83 ? -2.362 3.733 9.645 1.00 91.44 83 ILE A C 1
ATOM 617 O O . ILE A 1 83 ? -2.929 3.306 10.646 1.00 91.44 83 ILE A O 1
ATOM 621 N N . ASP A 1 84 ? -1.172 4.332 9.690 1.00 91.19 84 ASP A N 1
ATOM 622 C CA . ASP A 1 84 ? -0.424 4.543 10.933 1.00 91.19 84 ASP A CA 1
ATOM 623 C C . ASP A 1 84 ? -1.218 5.432 11.910 1.00 91.19 84 ASP A C 1
ATOM 625 O O . ASP A 1 84 ? -1.367 5.088 13.081 1.00 91.19 84 ASP A O 1
ATOM 629 N N . GLU A 1 85 ? -1.832 6.513 11.417 1.00 88.31 85 GLU A N 1
ATOM 630 C CA . GLU A 1 85 ? -2.739 7.369 12.196 1.00 88.31 85 GLU A CA 1
ATOM 631 C C . GLU A 1 85 ? -3.965 6.603 12.716 1.00 88.31 85 GLU A C 1
ATOM 633 O O . GLU A 1 85 ? -4.377 6.790 13.862 1.00 88.31 85 GLU A O 1
ATOM 638 N N . LEU A 1 86 ? -4.549 5.717 11.899 1.00 84.75 86 LEU A N 1
ATOM 639 C CA . LEU A 1 86 ? -5.658 4.863 12.333 1.00 84.75 86 LEU A CA 1
ATOM 640 C C . LEU A 1 86 ? -5.234 3.887 13.434 1.00 84.75 86 LEU A C 1
ATOM 642 O O . LEU A 1 86 ? -5.996 3.674 14.376 1.00 84.75 86 LEU A O 1
ATOM 646 N N . LEU A 1 87 ? -4.050 3.283 13.317 1.00 84.81 87 LEU A N 1
ATOM 647 C CA . LEU A 1 87 ? -3.518 2.365 14.324 1.00 84.81 87 LEU A CA 1
ATOM 648 C C . LEU A 1 87 ? -3.263 3.087 15.648 1.00 84.81 87 LEU A C 1
ATOM 650 O O . LEU A 1 87 ? -3.643 2.569 16.698 1.00 84.81 87 LEU A O 1
ATOM 654 N N . GLU A 1 88 ? -2.699 4.292 15.595 1.00 85.88 88 GLU A N 1
ATOM 655 C CA . GLU A 1 88 ? -2.493 5.128 16.777 1.00 85.88 88 GLU A CA 1
ATOM 656 C C . GLU A 1 88 ? -3.832 5.510 17.422 1.00 85.88 88 GLU A C 1
ATOM 658 O O . GLU A 1 88 ? -4.021 5.322 18.622 1.00 85.88 88 GLU A O 1
ATOM 663 N N . TYR A 1 89 ? -4.807 5.958 16.623 1.00 79.19 89 TYR A N 1
ATOM 664 C CA . TYR A 1 89 ? -6.147 6.301 17.106 1.00 79.19 89 TYR A CA 1
ATOM 665 C C . TYR A 1 89 ? -6.828 5.115 17.804 1.00 79.19 89 TYR A C 1
ATOM 667 O O . TYR A 1 89 ? -7.380 5.255 18.895 1.00 79.19 89 TYR A O 1
ATOM 675 N N . VAL A 1 90 ? -6.762 3.926 17.204 1.00 76.12 90 VAL A N 1
ATOM 676 C CA . VAL A 1 90 ? -7.310 2.700 17.798 1.00 76.12 90 VAL A CA 1
ATOM 677 C C . VAL A 1 90 ? -6.571 2.325 19.089 1.00 76.12 90 VAL A C 1
ATOM 679 O O . VAL A 1 90 ? -7.216 1.922 20.057 1.00 76.12 90 VAL A O 1
ATOM 682 N N . GLY A 1 91 ? -5.245 2.487 19.135 1.00 78.12 91 GLY A N 1
ATOM 683 C CA . GLY A 1 91 ? -4.431 2.222 20.324 1.00 78.12 91 GLY A CA 1
ATOM 684 C C . GLY A 1 91 ? -4.713 3.179 21.486 1.00 78.12 91 GLY A C 1
ATOM 685 O O . GLY A 1 91 ? -4.782 2.745 22.635 1.00 78.12 91 GLY A O 1
ATOM 686 N N . GLN A 1 92 ? -4.930 4.464 21.197 1.00 76.12 92 GLN A N 1
ATOM 687 C CA . GLN A 1 92 ? -5.181 5.503 22.202 1.00 76.12 92 GLN A CA 1
ATOM 688 C C . GLN A 1 92 ? -6.620 5.503 22.741 1.00 76.12 92 GLN A C 1
ATOM 690 O O . GLN A 1 92 ? -6.846 5.877 23.891 1.00 76.12 92 GLN A O 1
ATOM 695 N N . HIS A 1 93 ? -7.602 5.090 21.933 1.00 65.88 93 HIS A N 1
ATOM 696 C CA . HIS A 1 93 ? -9.030 5.220 22.254 1.00 65.88 93 HIS A CA 1
ATOM 697 C C . HIS A 1 93 ? -9.736 3.900 22.613 1.00 65.88 93 HIS A C 1
ATOM 699 O O . HIS A 1 93 ? -10.963 3.827 22.553 1.00 65.88 93 HIS A O 1
ATOM 705 N N . ALA A 1 94 ? -9.011 2.851 23.010 1.00 56.62 94 ALA A N 1
ATOM 706 C CA . ALA A 1 94 ? -9.612 1.552 23.320 1.00 56.62 94 ALA A CA 1
ATOM 707 C C . ALA A 1 94 ? -10.262 1.476 24.725 1.00 56.62 94 ALA A C 1
ATOM 709 O O . ALA A 1 94 ? -9.555 1.365 25.728 1.00 56.62 94 ALA A O 1
ATOM 710 N N . PRO A 1 95 ? -11.602 1.348 24.808 1.00 51.72 95 PRO A N 1
ATOM 711 C CA . PRO A 1 95 ? -12.207 0.333 25.667 1.00 51.72 95 PRO A CA 1
ATOM 712 C C . PRO A 1 95 ? -12.926 -0.746 24.825 1.00 51.72 95 PRO A C 1
ATOM 714 O O . PRO A 1 95 ? -13.539 -0.466 23.797 1.00 51.72 95 PRO A O 1
ATOM 717 N N . ILE A 1 96 ? -12.790 -2.004 25.261 1.00 62.03 96 ILE A N 1
ATOM 718 C CA . ILE A 1 96 ? -13.249 -3.272 24.643 1.00 62.03 96 ILE A CA 1
ATOM 719 C C . ILE A 1 96 ? -14.758 -3.226 24.312 1.00 62.03 96 ILE A C 1
ATOM 721 O O . ILE A 1 96 ? -15.551 -2.958 25.216 1.00 62.03 96 ILE A O 1
ATOM 725 N N . PRO A 1 97 ? -15.167 -3.439 23.037 1.00 54.50 97 PRO A N 1
ATOM 726 C CA . PRO A 1 97 ? -15.703 -4.742 22.582 1.00 54.50 97 PRO A CA 1
ATOM 727 C C . PRO A 1 97 ? -15.236 -5.204 21.184 1.00 54.50 97 PRO A C 1
ATOM 729 O O . PRO A 1 97 ? -15.604 -6.282 20.749 1.00 54.50 97 PRO A O 1
ATOM 732 N N . TRP A 1 98 ? -14.428 -4.428 20.462 1.00 56.78 98 TRP A N 1
ATOM 733 C CA . TRP A 1 98 ? -14.043 -4.715 19.066 1.00 56.78 98 TRP A CA 1
ATOM 734 C C . TRP A 1 98 ? -12.811 -5.630 18.926 1.00 56.78 98 TRP A C 1
ATOM 736 O O . TRP A 1 98 ? -12.532 -6.127 17.837 1.00 56.78 98 TRP A O 1
ATOM 746 N N . LEU A 1 99 ? -12.069 -5.849 20.021 1.00 54.72 99 LEU A N 1
ATOM 747 C CA . LEU A 1 99 ? -10.900 -6.743 20.074 1.00 54.72 99 LEU A CA 1
ATOM 748 C C . LEU A 1 99 ? -11.290 -8.226 20.221 1.00 54.72 99 LEU A C 1
ATOM 750 O O . LEU A 1 99 ? -10.467 -9.116 20.021 1.00 54.72 99 LEU A O 1
ATOM 754 N N . VAL A 1 100 ? -12.549 -8.490 20.567 1.00 53.09 100 VAL A N 1
ATOM 755 C CA . VAL A 1 100 ? -13.180 -9.797 20.412 1.00 53.09 100 VAL A CA 1
ATOM 756 C C . VAL A 1 100 ? -13.959 -9.705 19.107 1.00 53.09 100 VAL A C 1
ATOM 758 O O . VAL A 1 100 ? -14.922 -8.953 19.012 1.00 53.09 100 VAL A O 1
ATOM 761 N N . GLY A 1 101 ? -13.490 -10.371 18.052 1.00 48.97 101 GLY A N 1
ATOM 762 C CA . GLY A 1 101 ? -14.286 -10.509 16.827 1.00 48.97 101 GLY A CA 1
ATOM 763 C C . GLY A 1 101 ? -15.664 -11.135 17.120 1.00 48.97 101 GLY A C 1
ATOM 764 O O . GLY A 1 101 ? -15.921 -11.517 18.264 1.00 48.97 101 GLY A O 1
ATOM 765 N N . PRO A 1 102 ? -16.559 -11.248 16.121 1.00 49.38 102 PRO A N 1
ATOM 766 C CA . PRO A 1 102 ? -17.765 -12.060 16.290 1.00 49.38 102 PRO A CA 1
ATOM 767 C C . PRO A 1 102 ? -17.439 -13.482 16.773 1.00 49.38 102 PRO A C 1
ATOM 769 O O . PRO A 1 102 ? -16.359 -14.003 16.400 1.00 49.38 102 PRO A O 1
#

Sequence (102 aa):
SLQVEARTLAMLQGLLRQLHAACSRLVTGARALPGSVQQTAGQVRHGVEGVQASLARARSFHDLSDLVLAQSRETVTRAQLSIDELLEYVGQHAPIPWLVGP

InterPro domains:
  IPR004279 Perilipin [PF03036] (3-102)

Nearest PDB structures (foldseek):
  1szi-assembly1_A  TM=9.013E-01  e=1.124E-04  Mus musculus
  7rtt-assembly1_A  TM=5.033E-01  e=4.963E-01  Mus musculus
  7p54-assembly1_B  TM=4.556E-01  e=9.987E-01  Homo sapiens
  7rtu-assembly1_B  TM=4.093E-01  e=1.688E+00  Mus musculus
  7p5j-assembly1_B  TM=4.030E-01  e=4.045E+00  Homo sapiens

pLDDT: mean 88.32, std 12.03, range [48.97, 98.12]

Solvent-accessible surface area (backbone atoms only — not comparable to full-atom values): 5752 Å² total; per-residue (Å²): 108,68,68,58,51,50,50,52,51,53,48,50,52,49,51,46,52,53,50,48,53,50,32,52,48,47,39,62,66,28,70,85,49,60,70,69,56,36,50,49,34,46,53,36,34,51,44,47,50,50,37,41,61,66,57,68,71,44,86,49,71,87,64,55,48,70,64,59,53,50,53,35,48,51,43,52,50,51,34,48,52,53,50,52,53,50,52,50,50,55,69,75,68,70,75,88,67,79,87,57,70,136